Protein AF-A0A5M8NXV1-F1 (afdb_monomer_lite)

Radius of gyration: 17.85 Å; chains: 1; bounding box: 32×32×53 Å

Secondary structure (DSSP, 8-state):
--GGGTS-HHHHHHHHHHHHHHHHHHHHHHHHHHHHHS-GGGT-----HHHHHHHHHHHHHHHHHHHHHHHHHHHHH-HHHHHHHHHHHHHHHHHHGGG-------

Foldseek 3Di:
DDPVVVDDPVVVVVVVVVVVVVCVVCVCVVCVLCQACPDVVVNRQNDDPVLSCCCVVVVVVCVVVVCVPLVVVCVVVPVVVSVVVVVVVVVVCVVCVSVDRDDDDD

pLDDT: mean 89.83, std 8.13, range [52.5, 96.5]

Sequence (106 aa):
MNIRRKFPRTFWVANTIELIERWAWYGFFMLFANYLTGSSDLGGLEFSQSQKGIIMGVGTGILYFLPVLTGAIADRYGYRRVLFLAFIVYTSAFILFPMFSSYSYI

Organism: NCBI:txid2540710

Structure (mmCIF, N/CA/C/O backbone):
data_AF-A0A5M8NXV1-F1
#
_entry.id   AF-A0A5M8NXV1-F1
#
loop_
_atom_site.group_PDB
_atom_site.id
_atom_site.type_symbol
_atom_site.label_atom_id
_atom_site.label_alt_id
_atom_site.label_comp_id
_atom_site.label_asym_id
_atom_site.label_entity_id
_atom_site.label_seq_id
_atom_site.pdbx_PDB_ins_code
_atom_site.Cartn_x
_atom_site.Cartn_y
_atom_site.Cartn_z
_atom_site.occupancy
_at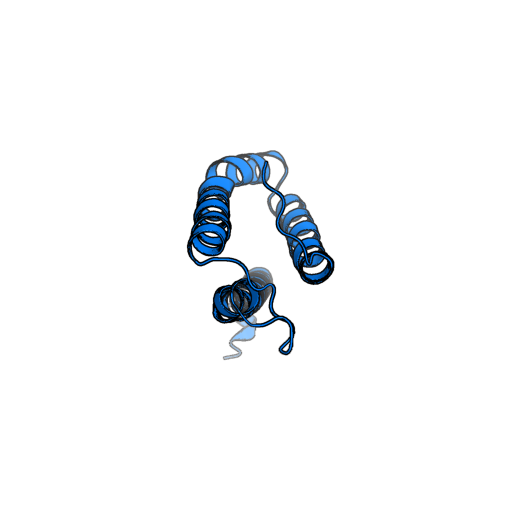om_site.B_iso_or_equiv
_atom_site.auth_seq_id
_atom_site.auth_comp_id
_atom_site.auth_asym_id
_atom_site.auth_atom_id
_atom_site.pdbx_PDB_model_num
ATOM 1 N N . MET A 1 1 ? -6.220 -20.837 31.292 1.00 56.75 1 MET A N 1
ATOM 2 C CA . MET A 1 1 ? -6.815 -19.509 30.996 1.00 56.75 1 MET A CA 1
ATOM 3 C C . MET A 1 1 ? -6.905 -19.344 29.480 1.00 56.75 1 MET A C 1
ATOM 5 O O . MET A 1 1 ? -5.881 -19.439 28.819 1.00 56.75 1 MET A O 1
ATOM 9 N N . ASN A 1 2 ? -8.105 -19.197 28.908 1.00 69.56 2 ASN A N 1
ATOM 10 C CA . ASN A 1 2 ? -8.305 -19.210 27.451 1.00 69.56 2 ASN A CA 1
ATOM 11 C C . ASN A 1 2 ? -7.821 -17.885 26.822 1.00 69.56 2 ASN A C 1
ATOM 13 O O . ASN A 1 2 ? -8.431 -16.841 27.048 1.00 69.56 2 ASN A O 1
ATOM 17 N N . ILE A 1 3 ? -6.725 -17.923 26.054 1.00 74.19 3 ILE A N 1
ATOM 18 C CA . ILE A 1 3 ? -6.074 -16.749 25.433 1.00 74.19 3 ILE A CA 1
ATOM 19 C C . ILE A 1 3 ? -7.050 -15.920 24.590 1.00 74.19 3 ILE A C 1
ATOM 21 O O . ILE A 1 3 ? -6.982 -14.693 24.595 1.00 74.19 3 ILE A O 1
ATOM 25 N N . ARG A 1 4 ? -8.035 -16.563 23.952 1.00 69.44 4 ARG A N 1
ATOM 26 C CA . ARG A 1 4 ? -9.053 -15.874 23.142 1.00 69.44 4 ARG A CA 1
ATOM 27 C C . ARG A 1 4 ? -9.920 -14.897 23.941 1.00 69.44 4 ARG A C 1
ATOM 29 O O . ARG A 1 4 ? -10.431 -13.950 23.363 1.00 69.44 4 ARG A O 1
ATOM 36 N N . ARG A 1 5 ? -10.069 -15.105 25.256 1.00 75.38 5 ARG A N 1
ATOM 37 C CA . ARG A 1 5 ? -10.840 -14.224 26.153 1.00 75.38 5 ARG A CA 1
ATOM 38 C C . ARG A 1 5 ? -9.981 -13.130 26.801 1.00 75.38 5 ARG A C 1
ATOM 40 O O . ARG A 1 5 ? -10.540 -12.269 27.466 1.00 75.38 5 ARG A O 1
ATOM 47 N N . LYS A 1 6 ? -8.649 -13.154 26.626 1.00 86.88 6 LYS A N 1
ATOM 48 C CA . LYS A 1 6 ? -7.742 -12.115 27.154 1.00 86.88 6 LYS A CA 1
ATOM 49 C C . LYS A 1 6 ? -7.763 -10.823 26.334 1.00 86.88 6 LYS A C 1
ATOM 51 O O . LYS A 1 6 ? -7.449 -9.774 26.878 1.00 86.88 6 LYS A O 1
ATOM 56 N N . PHE A 1 7 ? -8.126 -10.897 25.054 1.00 91.19 7 PHE A N 1
ATOM 57 C CA . PHE A 1 7 ? -8.113 -9.756 24.138 1.00 91.19 7 PHE A CA 1
ATOM 58 C C . PHE A 1 7 ? -9.485 -9.542 23.487 1.00 91.19 7 PHE A C 1
ATOM 60 O O . PHE A 1 7 ? -10.202 -10.518 23.247 1.00 91.19 7 PHE A O 1
ATOM 67 N N . PRO A 1 8 ? -9.859 -8.286 23.175 1.00 92.25 8 PRO A N 1
ATOM 68 C CA . PRO A 1 8 ? -11.126 -7.986 22.519 1.00 92.25 8 PRO A CA 1
ATOM 69 C C . PRO A 1 8 ? -11.163 -8.564 21.099 1.00 92.25 8 PRO A C 1
ATOM 71 O O . PRO A 1 8 ? -10.133 -8.737 20.450 1.00 92.25 8 PRO A O 1
ATOM 74 N N . ARG A 1 9 ? -12.364 -8.805 20.561 1.00 90.25 9 ARG A N 1
ATOM 75 C CA . ARG A 1 9 ? -12.537 -9.332 19.192 1.00 90.25 9 ARG A CA 1
ATOM 76 C C . ARG A 1 9 ? -11.811 -8.486 18.138 1.00 90.25 9 ARG A C 1
ATOM 78 O O . ARG A 1 9 ? -11.217 -9.044 17.223 1.00 90.25 9 ARG A O 1
ATOM 85 N N . THR A 1 10 ? -11.822 -7.163 18.294 1.00 91.12 10 THR A N 1
ATOM 86 C CA . THR A 1 10 ? -11.144 -6.224 17.388 1.00 91.12 10 THR A CA 1
ATOM 87 C C . THR A 1 10 ? -9.643 -6.480 17.297 1.00 91.12 10 THR A C 1
ATOM 89 O O . THR A 1 10 ? -9.094 -6.382 16.209 1.00 91.12 10 THR A O 1
ATOM 92 N N . PHE A 1 11 ? -8.991 -6.861 18.402 1.00 92.31 11 PHE A N 1
ATOM 93 C CA . PHE A 1 11 ? -7.564 -7.187 18.405 1.00 92.31 11 PHE A CA 1
ATOM 94 C C . PHE A 1 11 ? -7.273 -8.360 17.469 1.00 92.31 11 PHE A C 1
ATOM 96 O O . PHE A 1 11 ? -6.407 -8.260 16.605 1.00 92.31 11 PHE A O 1
ATOM 103 N N . TRP A 1 12 ? -8.033 -9.449 17.598 1.00 94.19 12 TRP A N 1
ATOM 104 C CA . TRP A 1 12 ? -7.851 -10.630 16.757 1.00 94.19 12 TRP A CA 1
ATOM 105 C C . TRP A 1 12 ? -8.129 -10.324 15.288 1.00 94.19 12 TRP A C 1
ATOM 107 O O . TRP A 1 12 ? -7.324 -10.673 14.436 1.00 94.19 12 TRP A O 1
ATOM 117 N N . VAL A 1 13 ? -9.224 -9.614 15.000 1.00 92.94 13 VAL A N 1
ATOM 118 C CA . VAL A 1 13 ? -9.584 -9.238 13.626 1.00 92.94 13 VAL A CA 1
ATOM 119 C C . VAL A 1 13 ? -8.504 -8.359 12.994 1.00 92.94 13 VAL A C 1
ATOM 121 O O . VAL A 1 13 ? -8.063 -8.659 11.891 1.00 92.94 13 VAL A O 1
ATOM 124 N N . ALA A 1 14 ? -8.042 -7.317 13.690 1.00 92.31 14 ALA A N 1
ATOM 125 C CA . ALA A 1 14 ? -7.031 -6.405 13.163 1.00 92.31 14 ALA A CA 1
ATOM 126 C C . ALA A 1 14 ? -5.700 -7.120 12.890 1.00 92.31 14 ALA A C 1
ATOM 128 O O . ALA A 1 14 ? -5.148 -6.974 11.807 1.00 92.31 14 ALA A O 1
ATOM 129 N N . ASN A 1 15 ? -5.227 -7.951 13.825 1.00 94.88 15 ASN A N 1
ATOM 130 C CA . ASN A 1 15 ? -3.979 -8.694 13.641 1.00 94.88 15 ASN A CA 1
ATOM 131 C C . ASN A 1 15 ? -4.077 -9.726 12.514 1.00 94.88 15 ASN A C 1
ATOM 133 O O . ASN A 1 15 ? -3.133 -9.888 11.752 1.00 94.88 15 ASN A O 1
ATOM 137 N N . THR A 1 16 ? -5.204 -10.431 12.386 1.00 95.44 16 THR A N 1
ATOM 138 C CA . THR A 1 16 ? -5.388 -11.381 11.282 1.00 95.44 16 THR A CA 1
ATOM 139 C C . THR A 1 16 ? -5.397 -10.669 9.933 1.00 95.44 16 THR A C 1
ATOM 141 O O . THR A 1 16 ? -4.760 -11.147 9.001 1.00 95.44 16 THR A O 1
ATOM 144 N N . ILE A 1 17 ? -6.079 -9.526 9.836 1.00 94.75 17 ILE A N 1
ATOM 145 C CA . ILE A 1 17 ? -6.104 -8.711 8.616 1.00 94.75 17 ILE A CA 1
ATOM 146 C C . ILE A 1 17 ? -4.694 -8.223 8.263 1.00 94.75 17 ILE A C 1
ATOM 148 O O . ILE A 1 17 ? -4.265 -8.403 7.128 1.00 94.75 17 ILE A O 1
ATOM 152 N N . GLU A 1 18 ? -3.967 -7.668 9.235 1.00 94.38 18 GLU A N 1
ATOM 153 C CA . GLU A 1 18 ? -2.594 -7.190 9.042 1.00 94.38 18 GLU A CA 1
ATOM 154 C C . GLU A 1 18 ? -1.668 -8.322 8.580 1.00 94.38 18 GLU A C 1
ATOM 156 O O . GLU A 1 18 ? -0.938 -8.170 7.609 1.00 94.38 18 GLU A O 1
ATOM 161 N N . LEU A 1 19 ? -1.725 -9.495 9.220 1.00 96.50 19 LEU A N 1
ATOM 162 C CA . LEU A 1 19 ? -0.889 -10.636 8.835 1.00 96.50 19 LEU A CA 1
ATOM 163 C C . LEU A 1 19 ? -1.162 -11.109 7.404 1.00 96.50 19 LEU A C 1
ATOM 165 O O . LEU A 1 19 ? -0.218 -11.399 6.673 1.00 96.50 19 LEU A O 1
ATOM 169 N N . ILE A 1 20 ? -2.432 -11.171 6.997 1.00 95.38 20 ILE A N 1
ATOM 170 C CA . ILE A 1 20 ? -2.808 -11.571 5.636 1.00 95.38 20 ILE A CA 1
ATOM 171 C C . ILE A 1 20 ? -2.313 -10.543 4.614 1.00 95.38 20 ILE A C 1
ATOM 173 O O . ILE A 1 20 ? -1.757 -10.934 3.589 1.00 95.38 20 ILE A O 1
ATOM 177 N N . GLU A 1 21 ? -2.476 -9.246 4.890 1.00 94.31 21 GLU A N 1
ATOM 178 C CA . GLU A 1 21 ? -1.972 -8.178 4.018 1.00 94.31 21 GLU A CA 1
ATOM 179 C C . GLU A 1 21 ? -0.448 -8.256 3.878 1.00 94.31 21 GLU A C 1
ATOM 181 O O . GLU A 1 21 ? 0.066 -8.251 2.759 1.00 94.31 21 GLU A O 1
ATOM 186 N N . ARG A 1 22 ? 0.275 -8.455 4.987 1.00 95.62 22 ARG A N 1
ATOM 187 C CA . ARG A 1 22 ? 1.737 -8.585 4.982 1.00 95.62 22 ARG A CA 1
ATOM 188 C C . ARG A 1 22 ? 2.197 -9.810 4.202 1.00 95.62 22 ARG A C 1
ATOM 190 O O . ARG A 1 22 ? 3.178 -9.725 3.468 1.00 95.62 22 ARG A O 1
ATOM 197 N N . TRP A 1 23 ? 1.506 -10.941 4.328 1.00 94.75 23 TRP A N 1
ATOM 198 C CA . TRP A 1 23 ? 1.813 -12.139 3.543 1.00 94.75 23 TRP A CA 1
ATOM 199 C C . TRP A 1 23 ? 1.586 -11.930 2.050 1.00 94.75 23 TRP A C 1
ATOM 201 O O . TRP A 1 23 ? 2.454 -12.297 1.260 1.00 94.75 23 TRP A O 1
ATOM 211 N N . ALA A 1 24 ? 0.469 -11.311 1.663 1.00 93.44 24 ALA A N 1
ATOM 212 C CA . ALA A 1 24 ? 0.205 -10.978 0.267 1.00 93.44 24 ALA A CA 1
ATOM 213 C C . ALA A 1 24 ? 1.271 -10.018 -0.284 1.00 93.44 24 ALA A C 1
ATOM 215 O O . ALA A 1 24 ? 1.828 -10.261 -1.355 1.00 93.44 24 ALA A O 1
ATOM 216 N N . TRP A 1 25 ? 1.621 -8.985 0.486 1.00 92.81 25 TRP A N 1
ATOM 217 C CA . TRP A 1 25 ? 2.633 -8.003 0.114 1.00 92.81 25 TRP A CA 1
ATOM 218 C C . TRP A 1 25 ? 4.013 -8.632 -0.070 1.00 92.81 25 TRP A C 1
ATOM 220 O O . TRP A 1 25 ? 4.620 -8.480 -1.127 1.00 92.81 25 TRP A O 1
ATOM 230 N N . TYR A 1 26 ? 4.514 -9.363 0.929 1.00 93.50 26 TYR A N 1
ATOM 231 C CA . TYR A 1 26 ? 5.846 -9.960 0.848 1.00 93.50 26 TYR A CA 1
ATOM 232 C C . TYR A 1 26 ? 5.915 -11.077 -0.193 1.00 93.50 26 TYR A C 1
ATOM 234 O O . TYR A 1 26 ? 6.902 -11.152 -0.924 1.00 93.50 26 TYR A O 1
ATOM 242 N N . GLY A 1 27 ? 4.868 -11.902 -0.307 1.00 92.56 27 GLY A N 1
ATOM 243 C CA . GLY A 1 27 ? 4.786 -12.947 -1.327 1.00 92.56 27 GLY A CA 1
ATOM 244 C C . GLY A 1 27 ? 4.838 -12.374 -2.743 1.00 92.56 27 GLY A C 1
ATOM 245 O O . GLY A 1 27 ? 5.592 -12.864 -3.581 1.00 92.56 27 GLY A O 1
ATOM 246 N N . PHE A 1 28 ? 4.106 -11.286 -2.989 1.00 92.25 28 PHE A N 1
ATOM 247 C CA . PHE A 1 28 ? 4.168 -10.554 -4.249 1.00 92.25 28 PHE A CA 1
ATOM 248 C C . PHE A 1 28 ? 5.542 -9.922 -4.480 1.00 92.25 28 PHE A C 1
ATOM 250 O O . PHE A 1 28 ? 6.194 -10.191 -5.488 1.00 92.25 28 PHE A O 1
ATOM 257 N N . PHE A 1 29 ? 6.007 -9.093 -3.543 1.00 91.44 29 PHE A N 1
ATOM 258 C CA . PHE A 1 29 ? 7.174 -8.236 -3.745 1.00 91.44 29 PHE A CA 1
ATOM 259 C C . PHE A 1 29 ? 8.476 -9.033 -3.911 1.00 91.44 29 PHE A C 1
ATOM 261 O O . PHE A 1 29 ? 9.355 -8.619 -4.667 1.00 91.44 29 PHE A O 1
ATOM 268 N N . MET A 1 30 ? 8.580 -10.204 -3.268 1.00 91.69 30 MET A N 1
ATOM 269 C CA . MET A 1 30 ? 9.719 -11.118 -3.412 1.00 91.69 30 MET A CA 1
ATOM 270 C C . MET A 1 30 ? 9.891 -11.625 -4.851 1.00 91.69 30 MET A C 1
ATOM 272 O O . MET A 1 30 ? 11.018 -11.785 -5.315 1.00 91.69 30 MET A O 1
ATOM 276 N N . LEU A 1 31 ? 8.787 -11.865 -5.564 1.00 91.38 31 LEU A N 1
ATOM 277 C CA . LEU A 1 31 ? 8.799 -12.382 -6.936 1.00 91.38 31 LEU A CA 1
ATOM 278 C C . LEU A 1 31 ? 8.659 -11.279 -7.987 1.00 91.38 31 LEU A C 1
ATOM 280 O O . LEU A 1 31 ? 9.078 -11.466 -9.127 1.00 91.38 31 LEU A O 1
ATOM 284 N N . PHE A 1 32 ? 8.119 -10.121 -7.611 1.00 93.00 32 PHE A N 1
ATOM 285 C CA . PHE A 1 32 ? 7.803 -9.025 -8.523 1.00 93.00 32 PHE A CA 1
ATOM 286 C C . PHE A 1 32 ? 9.016 -8.567 -9.341 1.00 93.00 32 PHE A C 1
ATOM 288 O O . PHE A 1 32 ? 8.930 -8.415 -10.556 1.00 93.00 32 PHE A O 1
ATOM 295 N N . ALA A 1 33 ? 10.178 -8.444 -8.698 1.00 92.44 33 ALA A N 1
ATOM 296 C CA . ALA A 1 33 ? 11.430 -8.106 -9.366 1.00 92.44 33 ALA A CA 1
ATOM 297 C C . ALA A 1 33 ? 11.811 -9.100 -10.477 1.00 92.44 33 ALA A C 1
ATOM 299 O O . ALA A 1 33 ? 12.310 -8.671 -11.515 1.00 92.44 33 ALA A O 1
ATOM 300 N N . ASN A 1 34 ? 11.589 -10.397 -10.248 1.00 92.12 34 ASN A N 1
ATOM 301 C CA . ASN A 1 34 ? 11.882 -11.457 -11.211 1.00 92.12 34 ASN A CA 1
ATOM 302 C C . ASN A 1 34 ? 10.818 -11.526 -12.305 1.00 92.12 34 ASN A C 1
ATOM 304 O O . ASN A 1 34 ? 11.156 -11.791 -13.448 1.00 92.12 34 ASN A O 1
ATOM 308 N N . TYR A 1 35 ? 9.555 -11.250 -11.979 1.00 91.38 35 TYR A N 1
ATOM 309 C CA . TYR A 1 35 ? 8.477 -11.166 -12.963 1.00 91.38 35 TYR A CA 1
ATOM 310 C C . TYR A 1 35 ? 8.717 -10.035 -13.972 1.00 91.38 35 TYR A C 1
ATOM 312 O O . TYR A 1 35 ? 8.574 -10.241 -15.173 1.00 91.38 35 TYR A O 1
ATOM 320 N N . LEU A 1 36 ? 9.156 -8.859 -13.505 1.00 92.62 36 LEU A N 1
ATOM 321 C CA . LEU A 1 36 ? 9.424 -7.717 -14.383 1.00 92.62 36 LEU A CA 1
ATOM 322 C C . LEU A 1 36 ? 10.556 -7.988 -15.383 1.00 92.62 36 LEU A C 1
ATOM 324 O O . LEU A 1 36 ? 10.439 -7.603 -16.537 1.00 92.62 36 LEU A O 1
ATOM 328 N N . THR A 1 37 ? 11.649 -8.625 -14.956 1.00 93.69 37 THR A N 1
ATOM 329 C CA . THR A 1 37 ? 12.860 -8.793 -15.789 1.00 93.69 37 THR A CA 1
ATOM 330 C C . THR A 1 37 ? 13.033 -10.199 -16.353 1.00 93.69 37 THR A C 1
ATOM 332 O O . THR A 1 37 ? 13.989 -10.453 -17.080 1.00 93.69 37 THR A O 1
ATOM 335 N N . GLY A 1 38 ? 12.184 -11.140 -15.946 1.00 91.06 38 GLY A N 1
ATOM 336 C CA . GLY A 1 38 ? 12.233 -12.528 -16.388 1.00 91.06 38 GLY A CA 1
ATOM 337 C C . GLY A 1 38 ? 11.864 -12.662 -17.860 1.00 91.06 38 GLY A C 1
ATOM 338 O O . GLY A 1 38 ? 11.185 -11.798 -18.413 1.00 91.06 38 GLY A O 1
ATOM 339 N N . SER A 1 39 ? 12.304 -13.761 -18.475 1.00 87.62 39 SER A N 1
ATOM 340 C CA . SER A 1 39 ? 11.985 -14.067 -19.872 1.00 87.62 39 SER A CA 1
ATOM 341 C C . SER A 1 39 ? 10.490 -14.321 -20.070 1.00 87.62 39 SER A C 1
ATOM 343 O O . SER A 1 39 ? 9.832 -14.926 -19.219 1.00 87.62 39 SER A O 1
ATOM 345 N N . SER A 1 40 ? 9.982 -13.893 -21.220 1.00 86.31 40 SER A N 1
ATOM 346 C CA . SER A 1 40 ? 8.613 -14.088 -2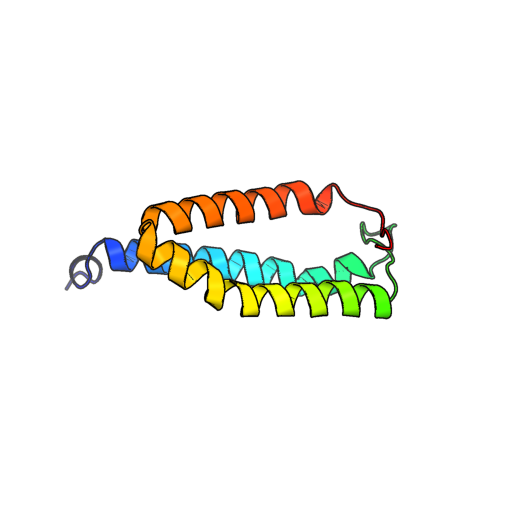1.688 1.00 86.31 40 SER A CA 1
ATOM 347 C C . SER A 1 40 ? 8.250 -15.569 -21.818 1.00 86.31 40 SER A C 1
ATOM 349 O O . SER A 1 40 ? 7.132 -15.947 -21.469 1.00 86.31 40 SER A O 1
ATOM 351 N N . ASP A 1 41 ? 9.217 -16.429 -22.157 1.00 87.44 41 ASP A N 1
ATOM 352 C CA . ASP A 1 41 ? 9.060 -17.892 -22.195 1.00 87.44 41 ASP A CA 1
ATOM 353 C C . ASP A 1 41 ? 8.679 -18.491 -20.827 1.00 87.44 41 ASP A C 1
ATOM 355 O O . ASP A 1 41 ? 8.035 -19.537 -20.746 1.00 87.44 41 ASP A O 1
ATOM 359 N N . LEU A 1 42 ? 9.063 -17.820 -19.736 1.00 86.25 42 LEU A N 1
ATOM 360 C CA . LEU A 1 42 ? 8.752 -18.201 -18.354 1.0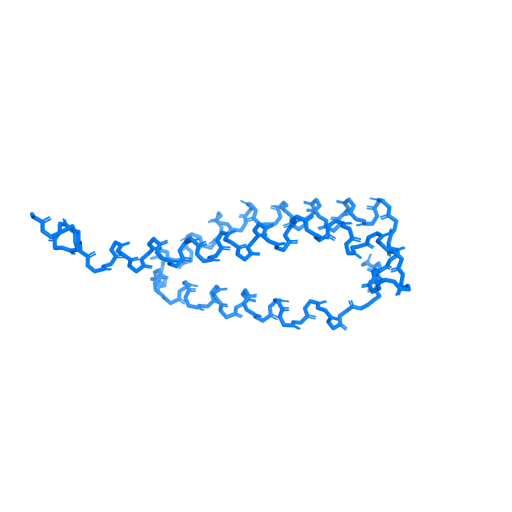0 86.25 42 LEU A CA 1
ATOM 361 C C . LEU A 1 42 ? 7.586 -17.389 -17.760 1.00 86.25 42 LEU A C 1
ATOM 363 O O . LEU A 1 42 ? 7.317 -17.490 -16.562 1.00 86.25 42 LEU A O 1
ATOM 367 N N . GLY A 1 43 ? 6.904 -16.579 -18.576 1.00 83.94 43 GLY A N 1
ATOM 368 C CA . GLY A 1 43 ? 5.818 -15.698 -18.146 1.00 83.94 43 GLY A CA 1
ATOM 369 C C . GLY A 1 43 ? 6.277 -14.381 -17.510 1.00 83.94 43 GLY A C 1
ATOM 370 O O . GLY A 1 43 ? 5.498 -13.765 -16.788 1.00 83.94 43 GLY A O 1
ATOM 371 N N . GLY A 1 44 ? 7.528 -13.963 -17.729 1.00 88.19 44 GLY A N 1
ATOM 372 C CA . GLY A 1 44 ? 8.034 -12.643 -17.339 1.00 88.19 44 GLY A CA 1
ATOM 373 C C . GLY A 1 44 ? 7.779 -11.558 -18.394 1.00 88.19 44 GLY A C 1
ATOM 374 O O . GLY A 1 44 ? 7.320 -11.840 -19.498 1.00 88.19 44 GLY A O 1
ATOM 375 N N . LEU A 1 45 ? 8.073 -10.303 -18.045 1.00 89.31 45 LEU A N 1
ATOM 376 C CA . LEU A 1 45 ? 7.812 -9.134 -18.899 1.00 89.31 45 LEU A CA 1
ATOM 377 C C . LEU A 1 45 ? 9.030 -8.626 -19.687 1.00 89.31 45 LEU A C 1
ATOM 379 O O . LEU A 1 45 ? 8.890 -7.689 -20.469 1.00 89.31 45 LEU A O 1
ATOM 383 N N . GLU A 1 46 ? 10.214 -9.212 -19.485 1.00 91.81 46 GLU A N 1
ATOM 384 C CA . GLU A 1 46 ? 11.462 -8.841 -20.177 1.00 91.81 46 GLU A CA 1
ATOM 385 C C . GLU A 1 46 ? 11.842 -7.351 -20.086 1.00 91.81 46 GLU A C 1
ATOM 387 O O . GLU A 1 46 ? 12.562 -6.816 -20.931 1.00 91.81 46 GLU A O 1
ATOM 392 N N . PHE A 1 47 ? 11.398 -6.652 -19.039 1.00 92.50 47 PHE A N 1
ATOM 393 C CA . PHE A 1 47 ? 11.762 -5.256 -18.830 1.00 92.50 47 PHE A CA 1
ATOM 394 C C . PHE A 1 47 ? 13.242 -5.118 -18.480 1.00 92.50 47 PHE A C 1
ATOM 396 O O . PHE A 1 47 ? 13.860 -5.979 -17.847 1.00 92.50 47 PHE A O 1
ATOM 403 N N . SER A 1 48 ? 13.817 -3.976 -18.848 1.00 93.75 48 SER A N 1
ATOM 404 C CA . SER A 1 48 ? 15.192 -3.650 -18.495 1.00 93.75 48 SER A CA 1
ATOM 405 C C . SER A 1 48 ? 15.339 -3.384 -16.992 1.00 93.75 48 SER A C 1
ATOM 407 O O . SER A 1 48 ? 14.392 -3.021 -16.285 1.00 93.75 48 SER A O 1
ATOM 409 N N . GLN A 1 49 ? 16.569 -3.486 -16.486 1.00 92.12 49 GLN A N 1
ATOM 410 C CA . GLN A 1 49 ? 16.859 -3.193 -15.078 1.00 92.12 49 GLN A CA 1
ATOM 411 C C . GLN A 1 49 ? 16.527 -1.740 -14.699 1.00 92.12 49 GLN A C 1
ATOM 413 O O . GLN A 1 49 ? 16.123 -1.481 -13.565 1.00 92.12 49 GLN A O 1
ATOM 418 N N . SER A 1 50 ? 16.648 -0.796 -15.642 1.00 93.38 50 SER A N 1
ATOM 419 C CA . SER A 1 50 ? 16.258 0.599 -15.415 1.00 93.38 50 SER A CA 1
ATOM 420 C C . SER A 1 50 ? 14.740 0.758 -15.324 1.00 93.38 50 SER A C 1
ATOM 422 O O . SER A 1 50 ? 14.263 1.408 -14.396 1.00 93.38 50 SER A O 1
ATOM 424 N N . GLN A 1 51 ? 13.971 0.113 -16.209 1.00 92.31 51 GLN A N 1
ATOM 425 C CA . GLN A 1 51 ? 12.502 0.111 -16.157 1.00 92.31 51 GLN A CA 1
ATOM 426 C C . GLN A 1 51 ? 11.992 -0.512 -14.856 1.00 92.31 51 GLN A C 1
ATOM 428 O O . GLN A 1 51 ? 11.156 0.081 -14.173 1.00 92.31 51 GLN A O 1
ATOM 433 N N . LYS A 1 52 ? 12.554 -1.657 -14.450 1.00 93.25 52 LYS A N 1
ATOM 434 C CA . LYS A 1 52 ? 12.286 -2.263 -13.139 1.00 93.25 52 LYS A CA 1
ATOM 435 C C . LYS A 1 52 ? 12.577 -1.293 -11.996 1.00 93.25 52 LYS A C 1
ATOM 437 O O . LYS A 1 52 ? 11.749 -1.150 -11.099 1.00 93.25 52 LYS A O 1
ATOM 442 N N . GLY A 1 53 ? 13.740 -0.640 -12.022 1.00 93.44 53 GLY A N 1
ATOM 443 C CA . GLY A 1 53 ? 14.139 0.329 -11.004 1.00 93.44 53 GLY A CA 1
ATOM 444 C C . GLY A 1 53 ? 13.140 1.478 -10.875 1.00 93.44 53 GLY A C 1
ATOM 445 O O . GLY A 1 53 ? 12.767 1.839 -9.762 1.00 93.44 53 GLY A O 1
ATOM 446 N N . ILE A 1 54 ? 12.643 1.993 -12.001 1.00 94.12 54 ILE A N 1
ATOM 447 C CA . ILE A 1 54 ? 11.611 3.035 -12.028 1.00 94.12 54 ILE A CA 1
ATOM 448 C C . ILE A 1 54 ? 10.295 2.509 -11.446 1.00 94.12 54 ILE A C 1
ATOM 450 O O . ILE A 1 54 ? 9.765 3.121 -10.524 1.00 94.12 54 ILE A O 1
ATOM 454 N N . ILE A 1 55 ? 9.785 1.366 -11.920 1.00 92.12 55 ILE A N 1
ATOM 455 C CA . ILE A 1 55 ? 8.506 0.799 -11.456 1.00 92.12 55 ILE A CA 1
ATOM 456 C C . ILE A 1 55 ? 8.542 0.534 -9.948 1.00 92.12 55 ILE A C 1
ATOM 458 O O . ILE A 1 55 ? 7.673 0.993 -9.207 1.00 92.12 55 ILE A O 1
ATOM 462 N N . MET A 1 56 ? 9.557 -0.196 -9.480 1.00 93.81 56 MET A N 1
ATOM 463 C CA . MET A 1 56 ? 9.656 -0.580 -8.074 1.00 93.81 56 MET A CA 1
ATOM 464 C C . MET A 1 56 ? 10.003 0.616 -7.187 1.00 93.81 56 MET A C 1
ATOM 466 O O . MET A 1 56 ? 9.440 0.745 -6.102 1.00 93.81 56 MET A O 1
ATOM 470 N N . GLY A 1 57 ? 10.898 1.500 -7.634 1.00 94.12 57 GLY A N 1
ATOM 471 C CA . GLY A 1 57 ? 11.318 2.680 -6.881 1.00 94.12 57 GLY A CA 1
ATOM 472 C C . GLY A 1 57 ? 10.188 3.691 -6.718 1.00 94.12 57 GLY A C 1
ATOM 473 O O . GLY A 1 57 ? 9.837 4.041 -5.592 1.00 94.12 57 GLY A O 1
ATOM 474 N N . VAL A 1 58 ? 9.568 4.109 -7.826 1.00 93.81 58 VAL A N 1
ATOM 475 C CA . VAL A 1 58 ? 8.438 5.050 -7.801 1.00 93.81 58 VAL A CA 1
ATOM 476 C C . VAL A 1 58 ? 7.243 4.428 -7.082 1.00 93.81 58 VAL A C 1
ATOM 478 O O . VAL A 1 58 ? 6.661 5.074 -6.213 1.00 93.81 58 VAL A O 1
ATOM 481 N N . GLY A 1 59 ? 6.916 3.164 -7.370 1.00 91.69 59 GLY A N 1
ATOM 482 C CA . GLY A 1 59 ? 5.817 2.459 -6.706 1.00 91.69 59 GLY A CA 1
ATOM 483 C C . GLY A 1 59 ? 5.993 2.392 -5.186 1.00 91.69 59 GLY A C 1
ATOM 484 O O . GLY A 1 59 ? 5.069 2.714 -4.440 1.00 91.69 59 GLY A O 1
ATOM 485 N N . THR A 1 60 ? 7.198 2.060 -4.714 1.00 93.19 60 THR A N 1
ATOM 486 C CA . THR A 1 60 ? 7.517 2.029 -3.277 1.00 93.19 60 THR A CA 1
ATOM 487 C C . THR A 1 60 ? 7.518 3.433 -2.664 1.00 93.19 60 THR A C 1
ATOM 489 O O . THR A 1 60 ? 7.041 3.620 -1.547 1.00 93.19 60 THR A O 1
ATOM 492 N N . GLY A 1 61 ? 8.002 4.442 -3.394 1.00 94.75 61 GLY A N 1
ATOM 493 C CA . GLY A 1 61 ? 7.955 5.838 -2.956 1.00 94.75 61 GLY A CA 1
ATOM 494 C C . GLY A 1 61 ? 6.522 6.324 -2.729 1.00 94.75 61 GLY A C 1
ATOM 495 O O . GLY A 1 61 ? 6.216 6.871 -1.670 1.00 94.75 61 GLY A O 1
ATOM 496 N N . ILE A 1 62 ? 5.621 6.051 -3.678 1.00 93.88 62 ILE A N 1
ATOM 497 C CA . ILE A 1 62 ? 4.191 6.360 -3.545 1.00 93.88 62 ILE A CA 1
ATOM 498 C C . ILE A 1 62 ? 3.585 5.598 -2.361 1.00 93.88 62 ILE A C 1
ATOM 500 O O . ILE A 1 62 ? 2.859 6.199 -1.570 1.00 93.88 62 ILE A O 1
ATOM 504 N N . LEU A 1 63 ? 3.903 4.308 -2.200 1.00 92.75 63 LEU A N 1
ATOM 505 C CA . LEU A 1 63 ? 3.400 3.479 -1.100 1.00 92.75 63 LEU A CA 1
ATOM 506 C C . LEU A 1 63 ? 3.700 4.089 0.274 1.00 92.75 63 LEU A C 1
ATOM 508 O O . LEU A 1 63 ? 2.810 4.143 1.117 1.00 92.75 63 LEU A O 1
ATOM 512 N N . TYR A 1 64 ? 4.927 4.563 0.500 1.00 93.06 64 TYR A N 1
ATOM 513 C CA . TYR A 1 64 ? 5.304 5.174 1.779 1.00 93.06 64 TYR A CA 1
ATOM 514 C C . TYR A 1 64 ? 4.837 6.624 1.927 1.00 93.06 64 TYR A C 1
ATOM 516 O O . TYR A 1 64 ? 4.708 7.110 3.050 1.00 93.06 64 TYR A O 1
ATOM 524 N N . PHE A 1 65 ? 4.546 7.309 0.823 1.00 94.56 65 PHE A N 1
ATOM 525 C CA . PHE A 1 65 ? 3.996 8.661 0.848 1.00 94.56 65 PHE A CA 1
ATOM 526 C C . PHE A 1 65 ? 2.483 8.681 1.113 1.00 94.56 65 PHE A C 1
ATOM 528 O O . PHE A 1 65 ? 1.987 9.544 1.836 1.00 94.56 65 PHE A O 1
ATOM 535 N N . LEU A 1 66 ? 1.741 7.711 0.571 1.00 92.50 66 LEU A N 1
ATOM 536 C CA . LEU A 1 66 ? 0.282 7.619 0.668 1.00 92.50 66 LEU A CA 1
ATOM 537 C C . LEU A 1 66 ? -0.278 7.771 2.096 1.00 92.50 66 LEU A C 1
ATOM 539 O O . LEU A 1 66 ? -1.240 8.528 2.237 1.00 92.50 66 LEU A O 1
ATOM 543 N N . PRO A 1 67 ? 0.290 7.142 3.150 1.00 91.88 67 PRO A N 1
ATOM 544 C CA . PRO A 1 67 ? -0.196 7.272 4.525 1.00 91.88 67 PRO A CA 1
ATOM 545 C C . PRO A 1 67 ? -0.304 8.711 5.035 1.00 91.88 67 PRO A C 1
ATOM 547 O O . PRO A 1 67 ? -1.183 8.995 5.846 1.00 91.88 67 PRO A O 1
ATOM 550 N N . VAL A 1 68 ? 0.531 9.632 4.538 1.00 92.75 68 VAL A N 1
ATOM 551 C CA . VAL A 1 68 ? 0.468 11.058 4.904 1.00 92.75 68 VAL A CA 1
ATOM 552 C C . VAL A 1 68 ? -0.881 11.664 4.511 1.00 92.75 68 VAL A C 1
ATOM 554 O O . VAL A 1 68 ? -1.464 12.440 5.263 1.00 92.75 68 VAL A O 1
ATOM 557 N N . LEU A 1 69 ? -1.407 11.280 3.346 1.00 93.06 69 LEU A N 1
ATOM 558 C CA . LEU A 1 69 ? -2.689 11.764 2.837 1.00 93.06 69 LEU A CA 1
ATOM 559 C C . LEU A 1 69 ? -3.851 10.902 3.332 1.00 93.06 69 LEU A C 1
ATOM 561 O O . LEU A 1 69 ? -4.864 11.414 3.808 1.00 93.06 69 LEU A O 1
ATOM 565 N N . THR A 1 70 ? -3.717 9.580 3.228 1.00 92.75 70 THR A N 1
ATOM 566 C CA . THR A 1 70 ? -4.806 8.646 3.531 1.00 92.75 70 THR A CA 1
ATOM 567 C C . THR A 1 70 ? -5.081 8.531 5.026 1.00 92.75 70 THR A C 1
ATOM 569 O O . THR A 1 70 ? -6.227 8.271 5.392 1.00 92.75 70 THR A O 1
ATOM 572 N N . GLY A 1 71 ? -4.096 8.810 5.887 1.00 91.62 71 GLY A N 1
ATOM 573 C CA . GLY A 1 71 ? -4.287 8.928 7.334 1.00 91.62 71 GLY A CA 1
ATOM 574 C C . GLY A 1 71 ? -5.267 10.045 7.690 1.00 91.62 71 GLY A C 1
ATOM 575 O O . GLY A 1 71 ? -6.287 9.791 8.325 1.00 91.62 71 GLY A O 1
ATOM 576 N N . ALA A 1 72 ? -5.048 11.252 7.160 1.00 93.81 72 ALA A N 1
ATOM 577 C CA . ALA A 1 72 ? -5.961 12.379 7.371 1.00 93.81 72 ALA A CA 1
ATOM 578 C C . ALA A 1 72 ? -7.378 12.102 6.822 1.00 93.81 72 ALA A C 1
ATOM 580 O O . ALA A 1 72 ? -8.384 12.513 7.408 1.00 93.81 72 ALA A O 1
ATOM 581 N N . ILE A 1 73 ? -7.483 11.368 5.708 1.00 94.00 73 ILE A N 1
ATOM 582 C CA . ILE A 1 73 ? -8.773 10.920 5.160 1.00 94.00 73 ILE A CA 1
ATOM 583 C C . ILE A 1 73 ? -9.444 9.916 6.113 1.00 94.00 73 ILE A C 1
ATOM 585 O O . ILE A 1 73 ? -10.646 10.022 6.365 1.00 94.00 73 ILE A O 1
ATOM 589 N N . ALA A 1 74 ? -8.697 8.959 6.666 1.00 94.56 74 ALA A N 1
ATOM 590 C CA . ALA A 1 74 ? -9.214 7.984 7.626 1.00 94.56 74 ALA A CA 1
ATOM 591 C C . ALA A 1 74 ? -9.726 8.643 8.910 1.00 94.56 74 ALA A C 1
ATOM 593 O O . ALA A 1 74 ? -10.783 8.242 9.404 1.00 94.56 74 ALA A O 1
ATOM 594 N N . ASP A 1 75 ? -9.049 9.684 9.390 1.00 94.38 75 ASP A N 1
ATOM 595 C CA . ASP A 1 75 ? -9.481 10.449 10.561 1.00 94.38 75 ASP A CA 1
ATOM 596 C C . ASP A 1 75 ? -10.801 11.185 10.301 1.00 94.38 75 ASP A C 1
ATOM 598 O O . ASP A 1 75 ? -11.695 11.193 11.149 1.00 94.38 75 ASP A O 1
ATOM 602 N N . ARG A 1 76 ? -10.977 11.746 9.097 1.00 95.19 76 ARG A N 1
ATOM 603 C CA . ARG A 1 76 ? -12.191 12.493 8.732 1.00 95.19 76 ARG A CA 1
ATOM 604 C C . ARG A 1 76 ? -13.395 11.602 8.418 1.00 95.19 76 ARG A C 1
ATOM 606 O O . ARG A 1 76 ? -14.513 11.919 8.818 1.00 95.19 76 ARG A O 1
ATOM 613 N N . TYR A 1 77 ? -13.201 10.529 7.655 1.00 93.75 77 TYR A N 1
ATOM 614 C CA . TYR A 1 77 ? -14.294 9.691 7.133 1.00 93.75 77 TYR A CA 1
ATO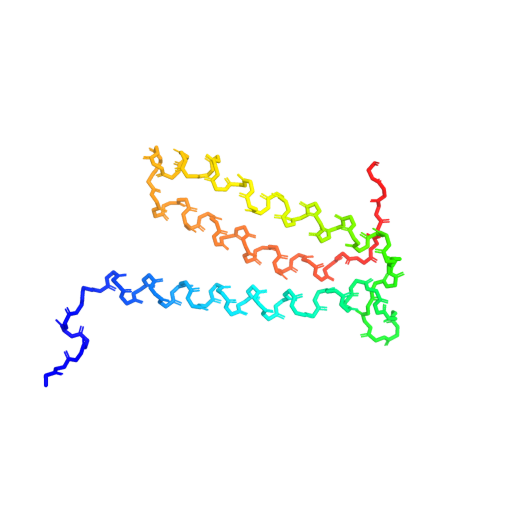M 615 C C . TYR A 1 77 ? -14.515 8.396 7.930 1.00 93.75 77 TYR A C 1
ATOM 617 O O . TYR A 1 77 ? -15.516 7.700 7.719 1.00 93.75 77 TYR A O 1
ATOM 625 N N . GLY A 1 78 ? -13.608 8.092 8.858 1.00 93.50 78 GLY A N 1
ATOM 626 C CA . GLY A 1 78 ? -13.620 6.918 9.719 1.00 93.50 78 GLY A CA 1
ATOM 627 C C . GLY A 1 78 ? -12.821 5.743 9.147 1.00 93.50 78 GLY A C 1
ATOM 628 O O . GLY A 1 78 ? -13.052 5.292 8.020 1.00 93.50 78 GLY A O 1
ATOM 629 N N . TYR A 1 79 ? -11.946 5.170 9.982 1.00 89.56 79 TYR A N 1
ATOM 630 C CA . TYR A 1 79 ? -10.997 4.119 9.588 1.00 89.56 79 TYR A CA 1
ATOM 631 C C . TYR A 1 79 ? -11.649 2.902 8.918 1.00 89.56 79 TYR A C 1
ATOM 633 O O . TYR A 1 79 ? -11.098 2.368 7.966 1.00 89.56 79 TYR A O 1
ATOM 641 N N . ARG A 1 80 ? -12.837 2.459 9.362 1.00 91.00 80 ARG A N 1
ATOM 642 C CA . ARG A 1 80 ? -13.480 1.245 8.817 1.00 91.00 80 ARG A CA 1
ATOM 643 C C . ARG A 1 80 ? -13.829 1.378 7.337 1.00 91.00 80 ARG A C 1
ATOM 645 O O . ARG A 1 80 ? -13.671 0.418 6.592 1.00 91.00 80 ARG A O 1
ATOM 652 N N . ARG A 1 81 ? -14.319 2.552 6.924 1.00 93.88 81 ARG A N 1
ATOM 653 C CA . ARG A 1 81 ? -14.715 2.809 5.530 1.00 93.88 81 ARG A CA 1
ATOM 654 C C . ARG A 1 81 ? -13.485 2.908 4.641 1.00 93.88 81 ARG A C 1
ATOM 656 O O . ARG A 1 81 ? -13.446 2.286 3.587 1.00 93.88 81 ARG A O 1
ATOM 663 N N . VAL A 1 82 ? -12.476 3.642 5.104 1.00 94.44 82 VAL A N 1
ATOM 664 C CA . VAL A 1 82 ? -11.216 3.807 4.373 1.00 94.44 82 VAL A CA 1
ATOM 665 C C . VAL A 1 82 ? -10.469 2.480 4.258 1.00 94.44 82 VAL A C 1
ATOM 667 O O . VAL A 1 82 ? -9.998 2.154 3.177 1.00 94.44 82 VAL A O 1
ATOM 670 N N . LEU A 1 83 ? -10.452 1.665 5.315 1.00 93.06 83 LEU A N 1
ATOM 671 C CA . LEU A 1 83 ? -9.852 0.331 5.289 1.00 93.06 83 LEU A CA 1
ATOM 672 C C . LEU A 1 83 ? -10.557 -0.590 4.283 1.00 93.06 83 LEU A C 1
ATOM 674 O O . LEU A 1 83 ? -9.895 -1.286 3.522 1.00 93.06 83 LEU A O 1
ATOM 678 N N . PHE A 1 84 ? -11.892 -0.573 4.235 1.00 94.25 84 PHE A N 1
ATOM 679 C CA . PHE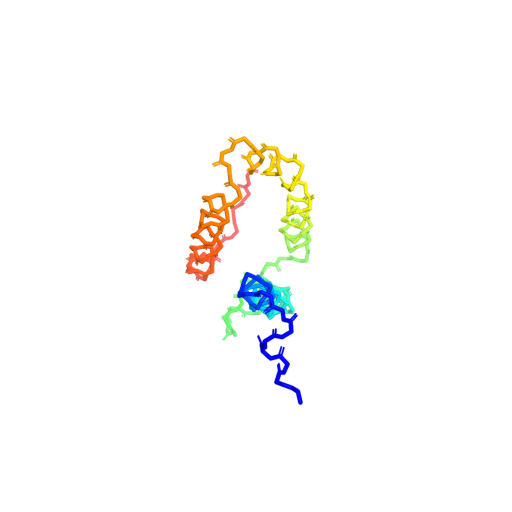 A 1 84 ? -12.641 -1.363 3.255 1.00 94.25 84 PHE A CA 1
ATOM 680 C C . PHE A 1 84 ? -12.339 -0.934 1.812 1.00 94.25 84 PHE A C 1
ATOM 682 O O . PHE A 1 84 ? -12.086 -1.782 0.959 1.00 94.25 84 PHE A O 1
ATOM 689 N N . LEU A 1 85 ? -12.296 0.377 1.549 1.00 95.19 85 LEU A N 1
ATOM 690 C CA . LEU A 1 85 ? -11.900 0.911 0.243 1.00 95.19 85 LEU A CA 1
ATOM 691 C C . LEU A 1 85 ? -10.458 0.530 -0.117 1.00 95.19 85 LEU A C 1
ATOM 693 O O . LEU A 1 85 ? -10.206 0.131 -1.251 1.00 95.19 85 LEU A O 1
ATOM 697 N N . ALA A 1 86 ? -9.531 0.594 0.843 1.00 93.88 86 ALA A N 1
ATOM 698 C CA . ALA A 1 86 ? -8.144 0.193 0.639 1.00 93.88 86 ALA A CA 1
ATOM 699 C C . ALA A 1 86 ? -8.040 -1.280 0.221 1.00 93.88 86 ALA A C 1
ATOM 701 O O . ALA A 1 86 ? -7.327 -1.585 -0.730 1.00 93.88 86 ALA A O 1
ATOM 702 N N . PHE A 1 87 ? -8.805 -2.180 0.851 1.00 94.00 87 PHE A N 1
ATOM 703 C CA . PHE A 1 87 ? -8.836 -3.589 0.452 1.00 94.00 87 PHE A CA 1
ATOM 704 C C . PHE A 1 87 ? -9.449 -3.816 -0.929 1.00 94.00 87 PHE A C 1
ATOM 706 O O . PHE A 1 87 ? -8.928 -4.639 -1.673 1.00 94.00 87 PHE A O 1
ATOM 713 N N . ILE A 1 88 ? -10.495 -3.077 -1.313 1.00 96.00 88 ILE A N 1
ATOM 714 C CA . ILE A 1 88 ? -11.039 -3.153 -2.680 1.00 96.00 88 ILE A CA 1
ATOM 715 C C . ILE A 1 88 ? -9.964 -2.776 -3.699 1.00 96.00 88 ILE A C 1
ATOM 717 O O . ILE A 1 88 ? -9.737 -3.516 -4.657 1.00 96.00 88 ILE A O 1
ATOM 721 N N . VAL A 1 89 ? -9.278 -1.652 -3.476 1.00 94.56 89 VAL A N 1
ATOM 722 C CA . VAL A 1 89 ? -8.195 -1.197 -4.355 1.00 94.56 89 VAL A CA 1
ATOM 723 C C . VAL A 1 89 ? -7.077 -2.238 -4.396 1.00 94.56 89 VAL A C 1
ATOM 725 O O . VAL A 1 89 ? -6.668 -2.643 -5.481 1.00 94.56 89 VAL A O 1
ATOM 728 N N . TYR A 1 90 ? -6.645 -2.740 -3.239 1.00 93.38 90 TYR A N 1
ATOM 729 C CA . TYR A 1 90 ? -5.594 -3.749 -3.129 1.00 93.38 90 TYR A CA 1
ATOM 730 C C . TYR A 1 90 ? -5.945 -5.030 -3.894 1.00 93.38 90 TYR A C 1
ATOM 732 O O . TYR A 1 90 ? -5.197 -5.454 -4.769 1.00 93.38 90 TYR A O 1
ATOM 740 N N . THR A 1 91 ? -7.120 -5.615 -3.651 1.00 93.44 91 THR A N 1
ATOM 741 C CA . THR A 1 91 ? -7.571 -6.819 -4.360 1.00 93.44 91 THR A CA 1
ATOM 742 C C . THR A 1 91 ? -7.710 -6.574 -5.862 1.00 93.44 91 THR A C 1
ATOM 744 O O . THR A 1 91 ? -7.280 -7.412 -6.653 1.00 93.44 91 THR A O 1
ATOM 747 N N . SER A 1 92 ? -8.252 -5.423 -6.276 1.00 95.00 92 SER A N 1
ATOM 748 C CA . SER A 1 92 ? -8.357 -5.081 -7.699 1.00 95.00 92 SER A CA 1
ATOM 749 C C . SER A 1 92 ? -6.986 -4.986 -8.367 1.00 95.00 92 SER A C 1
ATOM 751 O O . SER A 1 92 ? -6.819 -5.495 -9.471 1.00 95.00 92 SER A O 1
ATOM 753 N N . ALA A 1 93 ? -5.983 -4.432 -7.678 1.00 91.69 93 ALA A N 1
ATOM 754 C CA . ALA A 1 93 ? -4.625 -4.349 -8.190 1.00 91.69 93 ALA A CA 1
ATOM 755 C C . ALA A 1 93 ? -4.044 -5.745 -8.434 1.00 91.69 93 ALA A C 1
ATOM 757 O O . ALA A 1 93 ? -3.527 -5.992 -9.514 1.00 91.69 93 ALA A O 1
ATOM 758 N N . PHE A 1 94 ? -4.206 -6.685 -7.498 1.00 89.81 94 PHE A N 1
ATOM 759 C CA . PHE A 1 94 ? -3.745 -8.067 -7.683 1.00 89.81 94 PHE A CA 1
ATOM 760 C C . PHE A 1 94 ? -4.428 -8.794 -8.849 1.00 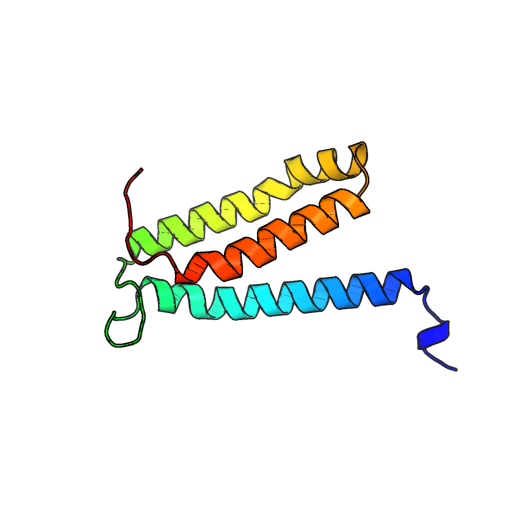89.81 94 PHE A C 1
ATOM 762 O O . PHE A 1 94 ? -3.790 -9.606 -9.512 1.00 89.81 94 PHE A O 1
ATOM 769 N N . ILE A 1 95 ? -5.705 -8.504 -9.112 1.00 91.88 95 ILE A N 1
ATOM 770 C CA . ILE A 1 95 ? -6.447 -9.094 -10.237 1.00 91.88 95 ILE A CA 1
ATOM 771 C C . ILE A 1 95 ? -6.006 -8.481 -11.570 1.00 91.88 95 ILE A C 1
ATOM 773 O O . ILE A 1 95 ? -5.835 -9.198 -12.552 1.00 91.88 95 ILE A O 1
ATOM 777 N N . LEU A 1 96 ? -5.843 -7.159 -11.609 1.00 90.94 96 LEU A N 1
ATOM 778 C CA . LEU A 1 96 ? -5.522 -6.419 -12.828 1.00 90.94 96 LEU A CA 1
ATOM 779 C C . LEU A 1 96 ? -4.046 -6.534 -13.209 1.00 90.94 96 LEU A C 1
ATOM 781 O O . LEU A 1 96 ? -3.721 -6.538 -14.389 1.00 90.94 96 LEU A O 1
ATOM 785 N N . PHE A 1 97 ? -3.151 -6.641 -12.230 1.00 86.75 97 PHE A N 1
ATOM 786 C CA . PHE A 1 97 ? -1.707 -6.675 -12.435 1.00 86.75 97 PHE A CA 1
ATOM 787 C C . PHE A 1 97 ? -1.233 -7.687 -13.504 1.00 86.75 97 PHE A C 1
ATOM 789 O O . PHE A 1 97 ? -0.521 -7.262 -14.413 1.00 86.75 97 PHE A O 1
ATOM 796 N N . PRO A 1 98 ? -1.641 -8.974 -13.490 1.00 83.50 98 PRO A N 1
ATOM 797 C CA . PRO A 1 98 ? -1.229 -9.935 -14.519 1.00 83.50 98 PRO A CA 1
ATOM 798 C C . PRO A 1 98 ? -1.855 -9.687 -15.902 1.00 83.50 98 PRO A C 1
ATOM 800 O O . PRO A 1 98 ? -1.450 -10.323 -16.869 1.00 83.50 98 PRO A O 1
ATOM 803 N N . MET A 1 99 ? -2.843 -8.794 -16.027 1.00 87.06 99 MET A N 1
ATOM 804 C CA . MET A 1 99 ? -3.461 -8.469 -17.319 1.00 87.06 99 MET A CA 1
ATOM 805 C C . MET A 1 99 ? -2.608 -7.504 -18.153 1.00 87.06 99 MET A C 1
ATOM 807 O O . MET A 1 99 ? -2.866 -7.334 -19.343 1.00 87.06 99 MET A O 1
ATOM 811 N N . PHE A 1 100 ? -1.600 -6.869 -17.549 1.00 82.00 100 PHE A N 1
ATOM 812 C CA . PHE A 1 100 ? -0.702 -5.946 -18.234 1.00 82.00 100 PHE A CA 1
ATOM 813 C C . PHE A 1 100 ? 0.605 -6.644 -18.618 1.00 82.00 100 PHE A C 1
ATOM 815 O O . PHE A 1 100 ? 1.319 -7.158 -17.758 1.00 82.00 100 PHE A O 1
ATOM 822 N N . SER A 1 101 ? 0.934 -6.616 -19.912 1.00 75.88 101 SER A N 1
ATOM 823 C CA . SER A 1 101 ? 2.141 -7.244 -20.469 1.00 75.88 101 SER A CA 1
ATOM 824 C C . SER A 1 101 ? 3.122 -6.268 -21.127 1.00 75.88 101 SER A C 1
ATOM 826 O O . SER A 1 101 ? 4.248 -6.643 -21.434 1.00 75.88 101 SER A O 1
ATOM 828 N N . SER A 1 102 ? 2.730 -5.010 -21.340 1.00 74.81 102 SER A N 1
ATOM 829 C CA . SER A 1 102 ? 3.529 -4.019 -22.069 1.00 74.81 102 SER A CA 1
ATOM 830 C C . SER A 1 102 ? 3.966 -2.854 -21.183 1.00 74.81 102 SER A C 1
ATOM 832 O O . SER A 1 102 ? 3.157 -2.313 -20.428 1.00 74.81 102 SER A O 1
ATOM 834 N N . TYR A 1 103 ? 5.212 -2.402 -21.340 1.00 75.31 103 TYR A N 1
ATOM 835 C CA . TYR A 1 103 ? 5.689 -1.149 -20.753 1.00 75.31 103 TYR A CA 1
ATOM 836 C C . TYR A 1 103 ? 5.348 0.032 -21.669 1.00 75.31 103 TYR A C 1
ATOM 838 O O . TYR A 1 103 ? 5.759 0.046 -22.828 1.00 75.31 103 TYR A O 1
ATOM 846 N N . SER A 1 104 ? 4.640 1.037 -21.149 1.00 73.69 104 SER A N 1
ATOM 847 C CA . SER A 1 104 ? 4.455 2.321 -21.833 1.00 73.69 104 SER A CA 1
ATOM 848 C C . SER A 1 104 ? 5.265 3.391 -21.120 1.00 73.69 104 SER A C 1
ATOM 850 O O . SER A 1 104 ? 5.180 3.522 -19.899 1.00 73.69 104 SER A O 1
ATOM 852 N N . TYR A 1 105 ? 6.015 4.179 -21.885 1.00 57.34 105 TYR A N 1
ATOM 853 C CA . TYR A 1 105 ? 6.551 5.437 -21.383 1.00 57.34 105 TYR A CA 1
ATOM 854 C C . TYR A 1 105 ? 5.377 6.404 -21.172 1.00 57.34 105 TYR A C 1
ATOM 856 O O . TYR A 1 105 ? 4.467 6.456 -22.005 1.00 57.34 105 TYR A O 1
ATOM 864 N N . ILE A 1 106 ? 5.369 7.087 -20.026 1.00 52.50 106 ILE A N 1
ATOM 865 C CA . ILE A 1 106 ? 4.570 8.302 -19.816 1.00 52.50 106 ILE A CA 1
ATOM 866 C C . ILE A 1 106 ? 5.312 9.451 -20.490 1.00 52.50 106 ILE A C 1
ATOM 868 O O . ILE A 1 106 ? 6.555 9.493 -20.326 1.00 52.50 106 ILE A O 1
#

InterPro domains:
  IPR036259 MFS transporter superfamily [G3DSA:1.20.1250.20] (4-106)
  IPR036259 MFS transporter superfamily [SSF103473] (15-104)
  IPR050171 Major Facilitator Superfamily (MFS) Transporters [PTHR23517] (5-98)